Protein 1UNQ (pdb70)

InterPro domains:
  IPR000719 Protein kinase domain [PF00069] (150-408)
  IPR000719 Protein kinase domain [PS50011] (150-408)
  IPR000719 Protein kinase domain [SM00220] (150-408)
  IPR000961 AGC-kinase, C-terminal [PS51285] (409-480)
  IPR000961 AGC-kinase, C-terminal [SM00133] (409-476)
  IPR001849 Pleckstrin homology domain [PF00169] (7-106)
  IPR001849 Pleckstrin homology domain [PS50003] (5-108)
  IPR001849 Pleckstrin homology domain [SM00233] (6-110)
  IPR008271 Serine/threonine-protein kinase, active site [PS00108] (270-282)
  IPR011009 Protein kinase-like domain superfamily [SSF56112] (145-459)
  IPR011993 PH-like domain superfamily [G3DSA:2.30.29.30] (1-123)
  IPR017441 Protein kinase, ATP binding site [PS00107] (156-189)
  IPR017892 Protein kinase, C-terminal [PF00433] (429-474)
  IPR034676 Protein kinase B alpha, catalytic domain [cd05594] (124-479)
  IPR039026 Protein Kin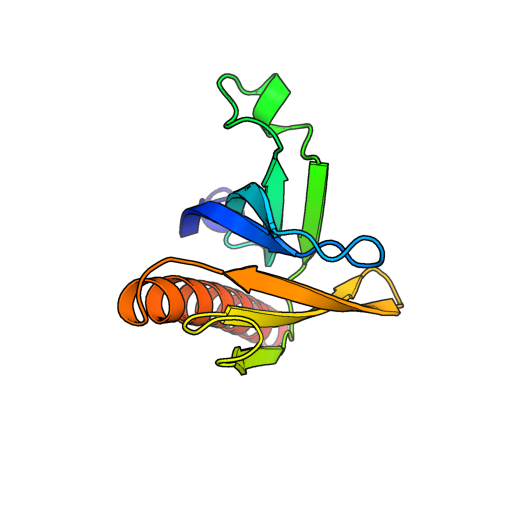ase B, pleckstrin homology domain [cd01241] (4-111)

Solvent-accessible surface area: 7440 Å² total

Organism: Homo sapiens (NCBI:txid9606)

GO terms:
  GO:0005515 protein binding (F, IPI)
  GO:0001649 osteoblast differentiation (P, IDA)
  GO:0004674 protein serine/threonine kinase activity (F, IDA)
  GO:0005737 cytoplasm (C, IDA)
  GO:0005886 plasma membrane (C, IDA)
  GO:0016020 membrane (C, IDA)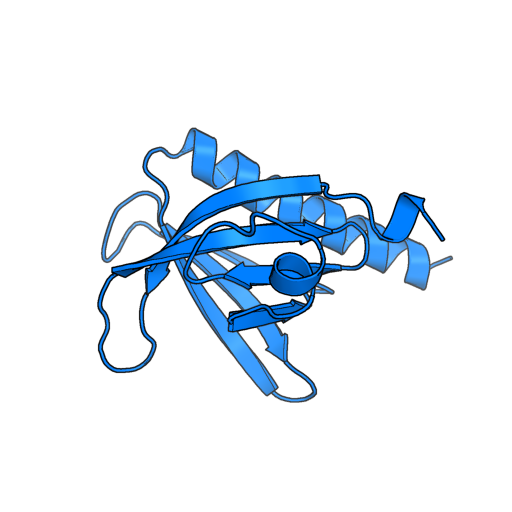
  GO:0043491 phosphatidylinositol 3-kinase/protein kinase B signal transduction (P, IDA)
  GO:1904263 positive regulation of TORC1 signaling (P, IDA)
  GO:1905552 positive regulation of protein localization to endoplasmic reticulum (P, IDA)
  GO:1905786 positive regulation of anaphase-promoting complex-dependent catabolic process (P, IDA)
  GO:0160049 negative regulation of cGAS/STING signaling pathway (P, IDA)
  GO:0030335 positive regulation of cell migration (P, IDA)
  GO:0032436 positive regulation of proteasomal ubiquitin-dependent protein catabolic process (P, IDA)
  GO:0032869 cellular response to insulin stimulus (P, IDA)
  GO:0051897 positive regulation of phosphatidylinositol 3-kinase/protein kinase B signal transduction (P, IDA)
  GO:0110002 regulation of tRNA methylation (P, IDA)
  GO:0031397 negative regulation of protein ubiquitination (P, IMP)
  GO:1904841 TORC2 complex binding (F, IDA)
  GO:0004674 protein serine/threonine kinase activity (F, TAS)
  GO:0030291 protein serine/threonine kinase inhibitor activity (F, TAS)

Radius of gyration: 13.91 Å; Cα contacts (8 Å, |Δi|>4): 213; chains: 1; bounding box: 36×31×40 Å

Foldseek 3Di:
DVQQFDWLDKAWWWWADPPNGDTAIWIWTAGLVQKIFIANDDDDDVVRVVDTPDIFGLAPWDKAADDPPHHAKIKIFHQDPHDTDIIIIHDDDVVVSCVVVVSSVVSNVVVVVVVVD

Nearest PDB structures (foldseek):
  1h10-assembly1_A  TM=1.008E+00  e=1.289E-21  Homo sapiens
  2uzs-assembly1_A  TM=9.844E-01  e=1.047E-19  Homo sapiens
  1unp-assembly1_A  TM=9.299E-01  e=3.940E-18  Homo sapiens
  7apj-assembly1_A  TM=9.434E-01  e=6.869E-17  Homo sapiens
  6s9w-assembly1_A  TM=8.602E-01  e=2.886E-15  Homo sapiens

Structure (mmCIF, N/CA/C/O backbone):
data_1UNQ
#
_entry.id   1UNQ
#
_cell.length_a   82.904
_cell.length_b   34.388
_cell.length_c   44.292
_cell.angle_alpha   90.00
_cell.angle_beta   115.29
_cell.angle_gamma   90.00
#
_symmetry.space_group_name_H-M   'C 1 2 1'
#
loop_
_entity.id
_entity.type
_entity.pdbx_description
1 polymer 'RAC-ALPHA SERINE/THREONINE KINASE'
2 non-polymer INOSITOL-(1,3,4,5)-TETRAKISPHOSPHATE
3 water water
#
loop_
_atom_site.group_PDB
_atom_site.id
_atom_site.type_symbol
_atom_site.label_atom_id
_atom_site.label_alt_id
_atom_site.label_comp_id
_atom_site.label_asym_id
_atom_site.label_entity_id
_atom_site.label_seq_id
_atom_site.pdbx_PDB_ins_code
_atom_site.Cartn_x
_atom_site.Cartn_y
_atom_site.Cartn_z
_atom_site.occupancy
_atom_site.B_iso_or_equiv
_atom_site.auth_seq_id
_atom_site.auth_comp_id
_atom_site.auth_asym_id
_atom_site.auth_atom_id
_atom_site.pdbx_PDB_model_num
ATOM 4 N N . SER A 1 2 ? 25.030 14.176 -12.472 1.00 15.85 0 SER A N 1
ATOM 5 C CA . SER A 1 2 ? 23.775 14.819 -12.062 1.00 15.92 0 SER A CA 1
ATOM 6 C C . SER A 1 2 ? 22.969 13.896 -11.181 1.00 15.83 0 SER A C 1
ATOM 7 O O . SER A 1 2 ? 22.578 14.212 -10.040 1.00 20.14 0 SER A O 1
ATOM 10 N N . MET A 1 3 ? 22.683 12.672 -11.618 1.00 9.97 1 MET A N 1
ATOM 11 C CA . MET A 1 3 ? 21.783 11.808 -10.862 1.00 9.80 1 MET A CA 1
ATOM 12 C C . MET A 1 3 ? 22.505 11.133 -9.725 1.00 9.16 1 MET A C 1
ATOM 13 O O . MET A 1 3 ? 21.907 10.901 -8.638 1.00 11.73 1 MET A O 1
ATOM 18 N N . SER A 1 4 ? 23.760 10.821 -9.859 1.00 10.08 2 SER A N 1
ATOM 19 C CA . SER A 1 4 ? 24.499 10.206 -8.755 1.00 10.54 2 SER A CA 1
ATOM 20 C C . SER A 1 4 ? 24.628 11.162 -7.575 1.00 11.97 2 SER A C 1
ATOM 21 O O . SER A 1 4 ? 24.618 10.750 -6.427 1.00 14.00 2 SER A O 1
ATOM 26 N N . ASP A 1 5 ? 24.706 12.465 -7.861 1.00 11.13 3 ASP A N 1
ATOM 27 C CA . ASP A 1 5 ? 24.847 13.454 -6.787 1.00 12.27 3 ASP A CA 1
ATOM 28 C C . ASP A 1 5 ? 23.610 13.529 -5.924 1.00 11.00 3 ASP A C 1
ATOM 29 O O . ASP A 1 5 ? 23.709 13.895 -4.756 1.00 13.00 3 ASP A O 1
ATOM 34 N N . VAL A 1 6 ? 22.435 13.204 -6.468 1.00 10.75 4 VAL A N 1
ATOM 35 C CA . VAL A 1 6 ? 21.204 13.305 -5.692 1.00 10.88 4 VAL A CA 1
ATOM 36 C C . VAL A 1 6 ? 20.709 11.944 -5.223 1.00 10.47 4 VAL A C 1
ATOM 37 O O . VAL A 1 6 ? 19.583 11.842 -4.710 1.00 14.03 4 VAL A O 1
ATOM 41 N N . ALA A 1 7 ? 21.551 10.936 -5.310 1.00 10.21 5 ALA A N 1
ATOM 42 C CA . ALA A 1 7 ? 21.201 9.674 -4.694 1.00 10.86 5 ALA A CA 1
ATOM 43 C C . ALA A 1 7 ? 21.018 9.797 -3.201 1.00 8.90 5 ALA A C 1
ATOM 44 O O . ALA A 1 7 ? 21.763 10.499 -2.541 1.00 8.77 5 ALA A O 1
ATOM 46 N N . ILE A 1 8 ? 20.026 9.068 -2.693 1.00 9.90 6 ILE A N 1
ATOM 47 C CA . ILE A 1 8 ? 19.824 8.994 -1.259 1.00 9.35 6 ILE A CA 1
ATOM 48 C C . ILE A 1 8 ? 20.761 7.911 -0.720 1.00 9.55 6 ILE A C 1
ATOM 49 O O . ILE A 1 8 ? 20.645 6.732 -1.040 1.00 13.47 6 ILE A O 1
ATOM 54 N N . VAL A 1 9 ? 21.695 8.288 0.107 1.00 8.66 7 VAL A N 1
ATOM 55 C CA . VAL A 1 9 ? 22.697 7.423 0.723 1.00 10.61 7 VAL A CA 1
ATOM 56 C C . VAL A 1 9 ? 22.121 6.677 1.906 1.00 9.89 7 VAL A C 1
ATOM 57 O O . VAL A 1 9 ? 22.386 5.496 2.087 1.00 12.64 7 VAL A O 1
ATOM 61 N N . LYS A 1 10 ? 21.344 7.369 2.704 1.00 9.58 8 LYS A N 1
ATOM 62 C CA . LYS A 1 10 ? 20.739 6.810 3.886 1.00 9.58 8 LYS A CA 1
ATOM 63 C C . LYS A 1 10 ? 19.520 7.643 4.261 1.00 8.91 8 LYS A C 1
ATOM 64 O O . LYS A 1 10 ? 19.558 8.858 4.120 1.00 9.11 8 LYS A O 1
ATOM 73 N N . GLU A 1 11 ? 18.480 6.975 4.699 1.00 9.47 9 GLU A N 1
ATOM 74 C CA . GLU A 1 11 ? 17.288 7.698 5.189 1.00 8.65 9 GLU A CA 1
ATOM 75 C C . GLU A 1 11 ? 16.681 6.889 6.315 1.00 8.81 9 GLU A C 1
ATOM 76 O O . GLU A 1 11 ? 16.795 5.668 6.363 1.00 11.26 9 GLU A O 1
ATOM 82 N N . GLY A 1 12 ? 16.031 7.620 7.253 1.00 8.74 10 GLY A N 1
ATOM 83 C CA . GLY A 1 12 ? 15.418 6.906 8.355 1.00 8.74 10 GLY A CA 1
ATOM 84 C C . GLY A 1 12 ? 15.023 7.873 9.458 1.00 7.63 10 GLY A C 1
ATOM 85 O O . GLY A 1 12 ? 15.362 9.056 9.459 1.00 7.59 10 GLY A O 1
ATOM 86 N N . TRP A 1 13 ? 14.248 7.330 10.394 1.00 8.28 11 TRP A N 1
ATOM 87 C CA . TRP A 1 13 ? 13.829 8.099 11.564 1.00 7.86 11 TRP A CA 1
ATOM 88 C C . TRP A 1 13 ? 14.957 8.205 12.600 1.00 7.98 11 TRP A C 1
ATOM 89 O O . TRP A 1 13 ? 15.756 7.297 12.799 1.00 8.98 11 TRP A O 1
ATOM 100 N N . LEU A 1 14 ? 14.920 9.316 13.331 1.00 8.76 12 LEU A N 1
ATOM 101 C CA . LEU A 1 14 ? 15.764 9.476 14.489 1.00 8.54 12 LEU A CA 1
ATOM 102 C C . LEU A 1 14 ? 15.099 10.471 15.426 1.00 6.92 12 LEU A C 1
ATOM 103 O O . LEU A 1 14 ? 14.067 11.063 15.085 1.00 8.05 12 LEU A O 1
ATOM 108 N N . HIS A 1 15 ? 15.702 10.707 16.564 1.00 6.63 13 HIS A N 1
ATOM 109 C CA . HIS A 1 15 ? 15.299 11.809 17.430 1.00 6.30 13 HIS A CA 1
ATOM 110 C C . HIS A 1 15 ? 16.362 12.926 17.368 1.00 6.54 13 HIS A C 1
ATOM 111 O O . HIS A 1 15 ? 17.554 12.666 17.313 1.00 8.36 13 HIS A O 1
ATOM 118 N N . LYS A 1 16 ? 15.890 14.164 17.341 1.00 6.65 14 LYS A N 1
ATOM 119 C CA . LYS A 1 16 ? 16.726 15.364 17.197 1.00 6.46 14 LYS A CA 1
ATOM 120 C C . LYS A 1 16 ? 16.437 16.244 18.410 1.00 6.56 14 LYS A C 1
ATOM 121 O O . LYS A 1 16 ? 15.264 16.533 18.702 1.00 7.47 14 LYS A O 1
ATOM 127 N N . ARG A 1 17 ? 17.455 16.646 19.129 1.00 6.70 15 ARG A N 1
ATOM 128 C CA . ARG A 1 17 ? 17.263 17.399 20.356 1.00 7.22 15 ARG A CA 1
ATOM 129 C C . ARG A 1 17 ? 17.066 18.884 20.104 1.00 6.78 15 ARG A C 1
ATOM 130 O O . ARG A 1 17 ? 17.798 19.500 19.326 1.00 7.58 15 ARG A O 1
ATOM 143 N N . GLY A 1 18 ? 16.056 19.483 20.752 1.00 6.91 1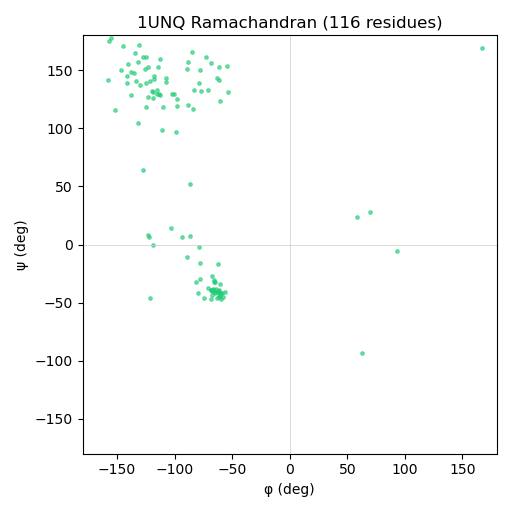6 GLY A N 1
ATOM 144 C CA . GLY A 1 18 ? 15.856 20.916 20.581 1.00 7.35 16 GLY A CA 1
ATOM 145 C C . GLY A 1 18 ? 17.045 21.708 21.057 1.00 7.02 16 GLY A C 1
ATOM 146 O O . GLY A 1 18 ? 17.779 21.309 21.972 1.00 8.64 16 GLY A O 1
ATOM 147 N N . GLU A 1 19 ? 17.221 22.893 20.458 1.00 7.57 17 GLU A N 1
ATOM 148 C CA . GLU A 1 19 ? 18.324 23.753 20.823 1.00 8.19 17 GLU A CA 1
ATOM 149 C C . GLU A 1 19 ? 18.113 24.528 22.129 1.00 8.41 17 GLU A C 1
ATOM 150 O O . GLU A 1 19 ? 19.074 24.838 22.834 1.00 10.23 17 GLU A O 1
ATOM 156 N N . TYR A 1 20 ? 16.850 24.834 22.433 1.00 7.52 18 TYR A N 1
ATOM 157 C CA . TYR A 1 20 ? 16.521 25.640 23.610 1.00 8.32 18 TYR A CA 1
ATOM 158 C C . TYR A 1 20 ? 15.599 24.891 24.549 1.00 7.55 18 TYR A C 1
ATOM 159 O O . TYR A 1 20 ? 15.839 24.872 25.771 1.00 9.64 18 TYR A O 1
ATOM 168 N N . ILE A 1 21 ? 14.583 24.278 24.004 1.00 7.28 19 ILE A N 1
ATOM 169 C CA . ILE A 1 21 ? 13.658 23.388 24.736 1.00 7.63 19 ILE A CA 1
ATOM 170 C C . ILE A 1 21 ? 14.201 22.016 24.403 1.00 7.71 19 ILE A C 1
ATOM 171 O O . ILE A 1 21 ? 13.972 21.476 23.319 1.00 7.94 19 ILE A O 1
ATOM 176 N N . LYS A 1 22 ? 15.025 21.469 25.300 1.00 8.01 20 LYS A N 1
ATOM 177 C CA . LYS A 1 22 ? 15.947 20.382 24.919 1.00 9.08 20 LYS A CA 1
ATOM 178 C C . LYS A 1 22 ? 15.327 19.006 25.006 1.00 9.24 20 LYS A C 1
ATOM 179 O O . LYS A 1 22 ? 15.843 18.070 25.575 1.00 12.65 20 LYS A O 1
ATOM 185 N N . THR A 1 23 ? 14.192 18.902 24.365 1.00 8.76 21 THR A N 1
ATOM 186 C CA . THR A 1 23 ? 13.476 17.672 24.200 1.00 8.22 21 THR A CA 1
ATOM 187 C C . THR A 1 23 ? 13.926 16.928 22.948 1.00 7.54 21 THR A C 1
ATOM 188 O O . THR A 1 23 ? 14.424 17.515 22.004 1.00 8.67 21 THR A O 1
ATOM 192 N N . TRP A 1 24 ? 13.697 15.633 22.950 1.00 7.78 22 TRP A N 1
ATOM 193 C CA . TRP A 1 24 ? 13.968 14.770 21.812 1.00 7.25 22 TRP A CA 1
ATOM 194 C C . TRP A 1 24 ? 12.745 14.723 20.887 1.00 7.97 22 TRP A C 1
ATOM 195 O O . TRP A 1 24 ? 11.659 14.319 21.332 1.00 10.26 22 TRP A O 1
ATOM 206 N N . ARG A 1 25 ? 12.921 15.142 19.661 1.00 7.23 23 ARG A N 1
ATOM 207 C CA . ARG A 1 25 ? 11.809 15.272 18.734 1.00 7.23 23 ARG A CA 1
ATOM 208 C C . ARG A 1 25 ? 11.981 14.316 17.590 1.00 6.65 23 ARG A C 1
ATOM 209 O O . ARG A 1 25 ? 13.070 14.266 16.978 1.00 7.20 23 ARG A O 1
ATOM 217 N N . PRO A 1 26 ? 10.965 13.512 17.241 1.00 7.03 24 PRO A N 1
ATOM 218 C CA . PRO A 1 26 ? 11.106 12.560 16.149 1.00 6.80 24 PRO A CA 1
ATOM 219 C C . PRO A 1 26 ? 11.155 13.290 14.812 1.00 6.96 24 PRO A C 1
ATOM 220 O O . PRO A 1 26 ? 10.349 14.170 14.527 1.00 7.43 24 PRO A O 1
ATOM 224 N N . ARG A 1 27 ? 12.144 12.894 13.979 1.00 6.96 25 ARG A N 1
ATOM 225 C CA . ARG A 1 27 ? 12.325 13.494 12.674 1.00 7.00 25 ARG A CA 1
ATOM 226 C C . ARG A 1 27 ? 12.715 12.436 11.695 1.00 7.40 25 ARG A C 1
ATOM 227 O O . ARG A 1 27 ? 13.495 11.521 12.052 1.00 8.26 25 ARG A O 1
ATOM 235 N N . TYR A 1 28 ? 12.276 12.537 10.463 1.00 7.03 26 TYR A N 1
ATOM 236 C CA . TYR A 1 28 ? 12.675 11.640 9.386 1.00 7.08 26 TYR A CA 1
ATOM 237 C C . TYR A 1 28 ? 13.773 12.315 8.587 1.00 7.21 26 TYR A C 1
ATOM 238 O O . TYR A 1 28 ? 13.528 13.414 8.041 1.00 7.78 26 TYR A O 1
ATOM 247 N N . PHE A 1 29 ? 14.969 11.722 8.522 1.00 7.36 27 PHE A N 1
ATOM 248 C CA . PHE A 1 29 ? 16.101 12.369 7.837 1.00 7.51 27 PHE A CA 1
ATOM 249 C C . PHE A 1 29 ? 16.521 11.599 6.608 1.00 7.55 27 PHE A C 1
ATOM 250 O O . PHE A 1 29 ? 16.411 10.379 6.514 1.00 8.93 27 PHE A O 1
ATOM 258 N N . LEU A 1 30 ? 17.079 12.337 5.665 1.00 9.28 28 LEU A N 1
ATOM 259 C CA . LEU A 1 30 ? 17.539 11.846 4.379 1.00 8.83 28 LEU A CA 1
ATOM 260 C C . LEU A 1 30 ? 18.875 12.495 4.078 1.00 8.06 28 LEU A C 1
ATOM 261 O O . LEU A 1 30 ? 18.976 13.718 4.169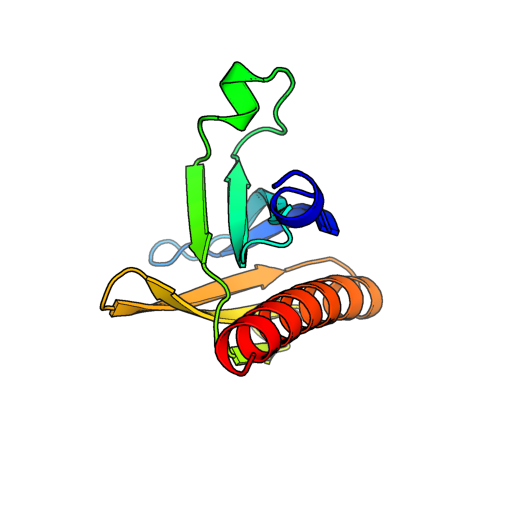 1.00 9.36 28 LEU A O 1
ATOM 266 N N . LEU A 1 31 ? 19.872 11.675 3.738 1.00 8.04 29 LEU A N 1
ATOM 267 C CA . LEU A 1 31 ? 21.197 12.151 3.369 1.00 6.97 29 LEU A CA 1
ATOM 268 C C . LEU A 1 31 ? 21.454 11.857 1.902 1.00 7.04 29 LEU A C 1
ATOM 269 O O . LEU A 1 31 ? 21.285 10.697 1.477 1.00 8.30 29 LEU A O 1
ATOM 274 N N . LYS A 1 32 ? 21.869 12.856 1.152 1.00 7.84 30 LYS A N 1
ATOM 275 C CA . LYS A 1 32 ? 22.156 12.677 -0.275 1.00 8.36 30 LYS A CA 1
ATOM 276 C C . LYS A 1 32 ? 23.649 12.841 -0.539 1.00 8.24 30 LYS A C 1
ATOM 277 O O . LYS A 1 32 ? 24.380 13.435 0.243 1.00 8.99 30 LYS A O 1
ATOM 283 N N . ASN A 1 33 ? 24.091 12.299 -1.690 1.00 8.28 31 ASN A N 1
ATOM 284 C CA . ASN A 1 33 ? 25.488 12.374 -2.059 1.00 9.92 31 ASN A CA 1
ATOM 285 C C . ASN A 1 33 ? 26.014 13.775 -2.259 1.00 9.83 31 ASN A C 1
ATOM 286 O O . ASN A 1 33 ? 27.216 14.011 -2.182 1.00 15.43 31 ASN A O 1
ATOM 291 N N . ASP A 1 34 ? 25.127 14.712 -2.423 1.00 9.77 32 ASP A N 1
ATOM 292 C CA . ASP A 1 34 ? 25.535 16.113 -2.612 1.00 11.87 32 ASP A CA 1
ATOM 293 C C . ASP A 1 34 ? 25.731 16.828 -1.277 1.00 10.54 32 ASP A C 1
ATOM 294 O O . ASP A 1 34 ? 26.023 18.029 -1.271 1.00 13.04 32 ASP A O 1
ATOM 299 N N . GLY A 1 35 ? 25.671 16.111 -0.167 1.00 9.98 33 GLY A N 1
ATOM 300 C CA . GLY A 1 35 ? 25.994 16.701 1.135 1.00 10.44 33 GLY A CA 1
ATOM 301 C C . GLY A 1 35 ? 24.778 17.240 1.850 1.00 9.59 33 GLY A C 1
ATOM 302 O O . GLY A 1 35 ? 24.890 17.608 3.029 1.00 10.32 33 GLY A O 1
ATOM 303 N N . THR A 1 36 ? 23.618 17.233 1.229 1.00 9.27 34 THR A N 1
ATOM 304 C CA . THR A 1 36 ? 22.433 17.729 1.935 1.00 9.69 34 THR A CA 1
ATOM 305 C C . THR A 1 36 ? 21.936 16.647 2.899 1.00 9.58 34 THR A C 1
ATOM 306 O O . THR A 1 36 ? 21.875 15.469 2.590 1.00 10.32 34 THR A O 1
ATOM 310 N N . PHE A 1 37 ? 21.556 17.130 4.080 1.00 9.56 35 PHE A N 1
ATOM 311 C CA . PHE A 1 37 ? 21.058 16.276 5.176 1.00 8.59 35 PHE A CA 1
ATOM 312 C C . PHE A 1 37 ? 19.786 16.975 5.634 1.00 8.20 35 PHE A C 1
ATOM 313 O O . PHE A 1 37 ? 19.867 18.048 6.236 1.00 9.55 35 PHE A O 1
ATOM 321 N N . ILE A 1 38 ? 18.663 16.401 5.255 1.00 7.72 36 ILE A N 1
ATOM 322 C CA . ILE A 1 38 ? 17.386 17.075 5.378 1.00 8.57 36 ILE A CA 1
ATOM 323 C C . ILE A 1 38 ? 16.424 16.281 6.246 1.00 7.16 36 ILE A C 1
ATOM 324 O O . ILE A 1 38 ? 16.390 15.044 6.212 1.00 9.09 36 ILE A O 1
ATOM 329 N N . GLY A 1 39 ? 15.670 17.015 7.063 1.00 7.01 37 GLY A N 1
ATOM 330 C CA . GLY A 1 39 ? 14.773 16.422 8.006 1.00 7.20 37 GLY A CA 1
ATOM 331 C C . GLY A 1 39 ? 13.344 16.899 7.827 1.00 6.64 37 GLY A C 1
ATOM 332 O O . GLY A 1 39 ? 13.087 18.017 7.408 1.00 7.91 37 GLY A O 1
ATOM 333 N N . TYR A 1 40 ? 12.418 16.046 8.223 1.00 7.35 38 TYR A N 1
ATOM 334 C CA . TYR A 1 40 ? 10.998 16.270 8.081 1.00 7.79 38 TYR A CA 1
ATOM 335 C C . TYR A 1 40 ? 10.284 15.880 9.378 1.00 8.26 38 TYR A C 1
ATOM 336 O O . TYR A 1 40 ? 10.668 14.938 10.038 1.00 8.36 38 TYR A O 1
ATOM 345 N N . LYS A 1 41 ? 9.197 16.594 9.670 1.00 9.19 39 LYS A N 1
ATOM 346 C CA . LYS A 1 41 ? 8.378 16.222 10.813 1.00 10.66 39 LYS A CA 1
ATOM 347 C C . LYS A 1 41 ? 7.680 14.891 10.574 1.00 11.20 39 LYS A C 1
ATOM 348 O O . LYS A 1 41 ? 7.533 14.036 11.438 1.00 15.19 39 LYS A O 1
ATOM 354 N N . GLU A 1 42 ? 7.154 14.739 9.365 1.00 12.82 40 GLU A N 1
ATOM 355 C CA . GLU A 1 42 ? 6.463 13.540 8.933 1.00 14.45 40 GLU A CA 1
ATOM 356 C C . GLU A 1 42 ? 7.241 12.927 7.756 1.00 12.47 40 GLU A C 1
ATOM 357 O O . GLU A 1 42 ? 7.772 13.682 6.923 1.00 14.44 40 GLU A O 1
ATOM 363 N N . ARG A 1 43 ? 7.314 11.630 7.677 1.00 13.17 41 ARG A N 1
ATOM 364 C CA . ARG A 1 43 ? 7.971 11.002 6.527 1.00 12.51 41 ARG A CA 1
ATOM 365 C C . ARG A 1 43 ? 7.258 11.379 5.218 1.00 13.23 41 ARG A C 1
ATOM 366 O O . ARG A 1 43 ? 6.054 11.180 5.071 1.00 15.56 41 ARG A O 1
ATOM 374 N N . PRO A 1 44 ? 7.955 11.960 4.243 1.00 12.29 42 PRO A N 1
ATOM 375 C CA . PRO A 1 44 ? 7.257 12.383 3.027 1.00 13.47 42 PRO A CA 1
ATOM 376 C C . PRO A 1 44 ? 6.629 11.247 2.220 1.00 15.14 42 PRO A C 1
ATOM 377 O O . PRO A 1 44 ? 7.199 10.165 2.175 1.00 22.61 42 PRO A O 1
ATOM 381 N N . GLN A 1 45 ? 5.479 11.552 1.668 1.00 17.60 43 GLN A N 1
ATOM 382 C CA . GLN A 1 45 ? 4.678 10.536 0.992 1.00 23.49 43 GLN A CA 1
ATOM 383 C C . GLN A 1 45 ? 4.476 10.880 -0.475 1.00 27.46 43 GLN A C 1
ATOM 384 O O . GLN A 1 45 ? 3.821 10.051 -1.120 1.00 31.31 43 GLN A O 1
ATOM 395 N N . ASP A 1 46 ? 5.018 12.004 -0.913 1.00 18.64 44 ASP A N 1
ATOM 396 C CA . ASP A 1 46 ? 4.951 12.405 -2.322 1.00 19.59 44 ASP A CA 1
ATOM 397 C C . ASP A 1 46 ? 6.111 13.374 -2.566 1.00 19.99 44 ASP A C 1
ATOM 398 O O . ASP A 1 46 ? 6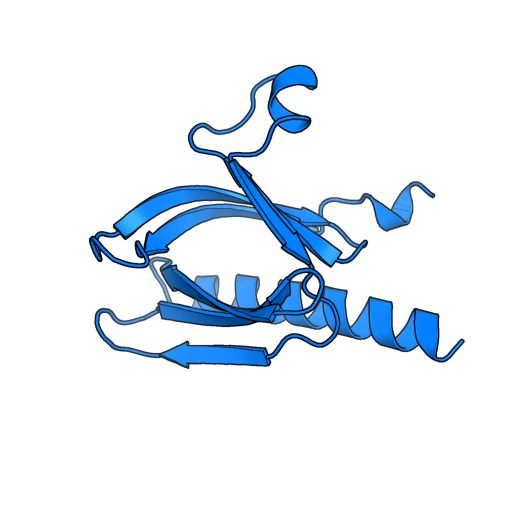.801 13.753 -1.638 1.00 19.38 44 ASP A O 1
ATOM 403 N N . VAL A 1 47 ? 6.253 13.749 -3.852 1.00 22.97 45 VAL A N 1
ATOM 404 C CA . VAL A 1 47 ? 7.431 14.533 -4.228 1.00 20.36 45 VAL A CA 1
ATOM 405 C C . VAL A 1 47 ? 7.344 15.949 -3.670 1.00 16.91 45 VAL A C 1
ATOM 406 O O . VAL A 1 47 ? 8.331 16.567 -3.238 1.00 16.42 45 VAL A O 1
ATOM 410 N N . ASP A 1 48 ? 6.133 16.506 -3.661 1.00 19.33 46 ASP A N 1
ATOM 411 C CA . ASP A 1 48 ? 5.946 17.830 -3.088 1.00 20.67 46 ASP A CA 1
ATOM 412 C C . ASP A 1 48 ? 6.366 17.849 -1.620 1.00 18.06 46 ASP A C 1
ATOM 413 O O . ASP A 1 48 ? 7.016 18.809 -1.160 1.00 20.27 46 ASP A O 1
ATOM 418 N N . GLN A 1 49 ? 6.015 16.807 -0.878 1.00 16.34 47 GLN A N 1
ATOM 419 C CA . GLN A 1 49 ? 6.461 16.750 0.517 1.00 13.31 47 GLN A CA 1
ATOM 420 C C . GLN A 1 49 ? 7.982 16.608 0.602 1.00 11.76 47 GLN A C 1
ATOM 421 O O . GLN A 1 49 ? 8.585 17.190 1.511 1.00 12.44 47 GLN A O 1
ATOM 427 N N . ARG A 1 50 ? 8.577 15.821 -0.280 1.00 12.41 48 ARG A N 1
ATOM 428 C CA . ARG A 1 50 ? 10.033 15.668 -0.248 1.00 12.14 48 ARG A CA 1
ATOM 429 C C . ARG A 1 50 ? 10.709 17.000 -0.460 1.00 11.29 48 ARG A C 1
ATOM 430 O O . ARG A 1 50 ? 11.768 17.322 0.060 1.00 12.56 48 ARG A O 1
ATOM 438 N N . GLU A 1 51 ? 10.125 17.882 -1.266 1.00 12.64 49 GLU A N 1
ATOM 439 C CA . GLU A 1 51 ? 10.728 19.156 -1.632 1.00 14.05 49 GLU A CA 1
ATOM 440 C C . GLU A 1 51 ? 10.584 20.204 -0.535 1.00 16.49 49 GLU A C 1
ATOM 441 O O . GLU A 1 51 ? 11.122 21.298 -0.699 1.00 24.18 49 GLU A O 1
ATOM 447 N N . ALA A 1 52 ? 9.928 19.927 0.592 1.00 14.16 50 ALA A N 1
ATOM 448 C CA . ALA A 1 52 ? 9.690 20.936 1.625 1.00 16.08 50 ALA A CA 1
ATOM 449 C C . ALA A 1 52 ? 10.150 20.458 2.996 1.00 13.60 50 ALA A C 1
ATOM 450 O O . ALA A 1 52 ? 9.293 20.281 3.889 1.00 18.40 50 ALA A O 1
ATOM 452 N N . PRO A 1 53 ? 11.440 20.226 3.180 1.00 11.15 51 PRO A N 1
ATOM 453 C CA . PRO A 1 53 ? 11.889 19.786 4.509 1.00 9.96 51 PRO A CA 1
ATOM 454 C C . PRO A 1 53 ? 11.753 20.864 5.579 1.00 9.60 51 PRO A C 1
ATOM 455 O O . PRO A 1 53 ? 11.751 22.052 5.330 1.00 13.31 51 PRO A O 1
ATOM 459 N N . LEU A 1 54 ? 11.670 20.348 6.810 1.00 8.54 52 LEU A N 1
ATOM 460 C CA . LEU A 1 54 ? 11.734 21.132 8.041 1.00 8.79 52 LEU A CA 1
ATOM 461 C C . LEU A 1 54 ? 13.149 21.608 8.345 1.00 8.42 52 LEU A C 1
ATOM 462 O O . LEU A 1 54 ? 13.397 22.766 8.721 1.00 10.5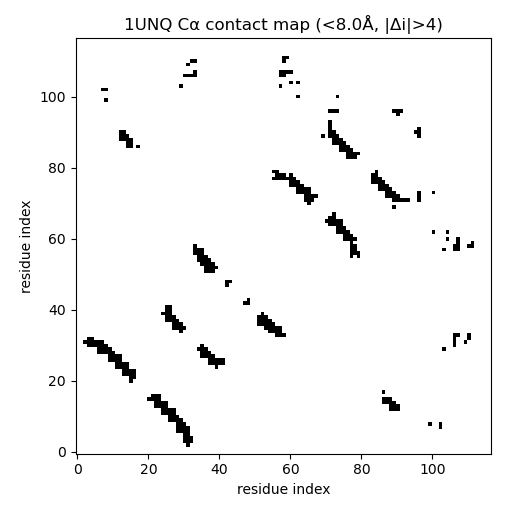7 52 LEU A O 1
ATOM 467 N N . ASN A 1 55 ? 14.131 20.704 8.234 1.00 7.65 53 ASN A N 1
ATOM 468 C CA . ASN A 1 55 ? 15.504 20.908 8.564 1.00 7.13 53 ASN A CA 1
ATOM 469 C C . ASN A 1 55 ? 16.361 20.741 7.298 1.00 6.94 53 ASN A C 1
ATOM 470 O O . ASN A 1 55 ? 16.052 19.860 6.478 1.00 7.65 53 ASN A O 1
ATOM 475 N N . ASN A 1 56 ? 17.407 21.507 7.189 1.00 7.76 54 ASN A N 1
ATOM 476 C CA . ASN A 1 56 ? 18.279 21.388 6.017 1.00 8.03 54 ASN A CA 1
ATOM 477 C C . ASN A 1 56 ? 19.688 21.800 6.398 1.00 7.51 54 ASN A C 1
ATOM 478 O O . ASN A 1 56 ? 19.889 22.947 6.764 1.00 9.71 54 ASN A O 1
ATOM 483 N N . PHE A 1 57 ? 20.591 20.854 6.330 1.00 7.61 55 PHE A N 1
ATOM 484 C CA . PHE A 1 57 ? 21.986 21.048 6.657 1.00 7.75 55 PHE A CA 1
ATOM 485 C C . PHE A 1 57 ? 22.864 20.619 5.473 1.00 8.56 55 PHE A C 1
ATOM 486 O O . PHE A 1 57 ? 22.405 19.850 4.584 1.00 10.24 55 PHE A O 1
ATOM 494 N N . SER A 1 58 ? 24.0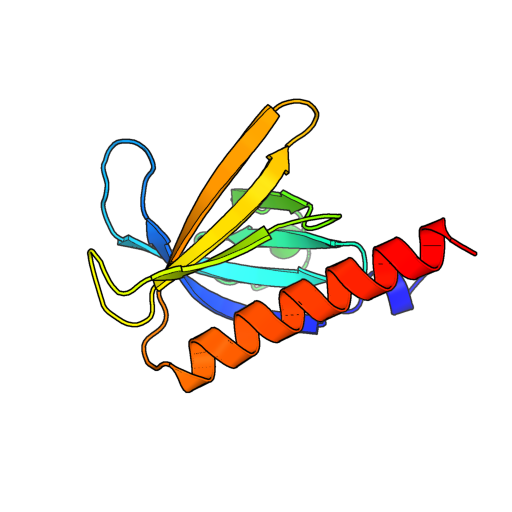97 21.078 5.459 1.00 8.01 56 SER A N 1
ATOM 495 C CA . SER A 1 58 ? 25.112 20.625 4.525 1.00 9.15 56 SER A CA 1
ATOM 496 C C . SER A 1 58 ? 26.250 20.009 5.320 1.00 10.31 56 SER A C 1
ATOM 497 O O . SER A 1 58 ? 26.794 20.655 6.235 1.00 13.17 56 SER A O 1
ATOM 502 N N . VAL A 1 59 ? 26.613 18.772 4.981 1.00 10.98 57 VAL A N 1
ATOM 503 C CA . VAL A 1 59 ? 27.608 18.037 5.772 1.00 10.52 57 VAL A CA 1
ATOM 504 C C . VAL A 1 59 ? 29.044 18.170 5.267 1.00 10.07 57 VAL A C 1
ATOM 505 O O . VAL A 1 59 ? 29.937 17.520 5.805 1.00 11.31 57 VAL A O 1
ATOM 509 N N . ALA A 1 60 ? 29.295 18.999 4.289 1.00 11.35 58 ALA A N 1
ATOM 510 C CA . ALA A 1 60 ? 30.651 19.233 3.793 1.00 12.11 58 ALA A CA 1
ATOM 511 C C . ALA A 1 60 ? 31.544 19.629 4.953 1.00 10.92 58 ALA A C 1
ATOM 512 O O . ALA A 1 60 ? 31.213 20.505 5.735 1.00 12.21 58 ALA A O 1
ATOM 514 N N . GLN A 1 61 ? 32.714 18.990 5.078 1.00 11.75 59 GLN A N 1
ATOM 515 C CA . GLN A 1 61 ? 33.726 19.293 6.060 1.00 11.92 59 GLN A CA 1
ATOM 516 C C . GLN A 1 61 ? 33.195 19.166 7.487 1.00 12.18 59 GLN A C 1
ATOM 517 O O . GLN A 1 61 ? 33.777 19.737 8.425 1.00 13.98 59 GLN A O 1
ATOM 523 N N . CYS A 1 62 ? 32.154 18.386 7.713 1.00 11.03 60 CYS A N 1
ATOM 524 C CA . CYS A 1 62 ? 31.616 18.289 9.063 1.00 11.00 60 CYS A CA 1
ATOM 525 C C . CYS A 1 62 ? 32.518 17.500 9.990 1.00 10.80 60 CYS A C 1
ATOM 526 O O . CYS A 1 62 ? 33.410 16.779 9.577 1.00 12.47 60 CYS A O 1
ATOM 529 N N . GLN A 1 63 ? 32.263 17.725 11.273 1.00 10.50 61 GLN A N 1
ATOM 530 C CA . GLN A 1 63 ? 32.784 16.910 12.339 1.00 9.70 61 GLN A CA 1
ATOM 531 C C . GLN A 1 63 ? 31.646 16.082 12.915 1.00 9.06 61 GLN A C 1
ATOM 532 O O . GLN A 1 63 ? 30.509 16.564 12.990 1.00 10.41 61 GLN A O 1
ATOM 538 N N . LEU A 1 64 ? 31.946 14.861 13.298 1.00 8.83 62 LEU A N 1
ATOM 539 C CA . LEU A 1 64 ? 30.994 13.893 13.818 1.00 8.60 62 LEU A CA 1
ATOM 540 C C . LEU A 1 64 ? 31.442 13.379 15.180 1.00 8.8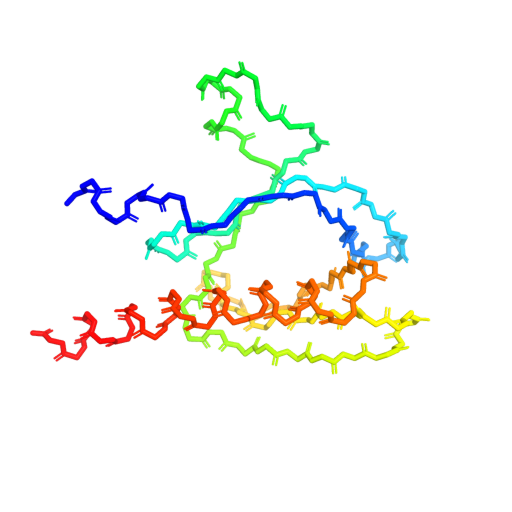4 62 LEU A C 1
ATOM 541 O O . LEU A 1 64 ? 32.498 12.746 15.305 1.00 12.46 62 LEU A O 1
ATOM 546 N N . MET A 1 65 ? 30.628 13.623 16.179 1.00 8.24 63 MET A N 1
ATOM 547 C CA . MET A 1 65 ? 30.986 13.331 17.565 1.00 8.75 63 MET A CA 1
ATOM 548 C C . MET A 1 65 ? 29.991 12.324 18.107 1.00 10.39 63 MET A C 1
ATOM 549 O O . MET A 1 65 ? 28.792 12.450 17.974 1.00 15.31 63 MET A O 1
ATOM 558 N N . LYS A 1 66 ? 30.455 11.248 18.739 1.00 8.12 64 LYS A N 1
ATOM 559 C CA . LYS A 1 66 ? 29.622 10.276 19.428 1.00 8.05 64 LYS A CA 1
ATOM 560 C C . LYS A 1 66 ? 29.676 10.574 20.907 1.00 7.59 64 LYS A C 1
ATOM 561 O O . LYS A 1 66 ? 30.748 10.717 21.486 1.00 9.46 64 LYS A O 1
ATOM 567 N N . THR A 1 67 ? 28.509 10.671 21.549 1.00 7.40 65 THR A N 1
ATOM 568 C CA . THR A 1 67 ? 28.424 11.000 22.950 1.00 8.03 65 THR A CA 1
ATOM 569 C C . THR A 1 67 ? 27.437 10.077 23.642 1.00 7.52 65 THR A C 1
ATOM 570 O O . THR A 1 67 ? 26.613 9.428 22.988 1.00 8.33 65 THR A O 1
ATOM 574 N N . GLU A 1 68 ? 27.485 10.054 24.967 1.00 8.23 66 GLU A N 1
ATOM 575 C CA . GLU A 1 68 ? 26.673 9.149 25.755 1.00 8.78 66 GLU A CA 1
ATOM 576 C C . GLU A 1 68 ? 25.783 9.922 26.742 1.00 9.32 66 GLU A C 1
ATOM 577 O O . GLU A 1 68 ? 25.107 9.299 27.568 1.00 10.27 66 GLU A O 1
ATOM 583 N N . ARG A 1 69 ? 25.777 11.237 26.657 1.00 9.57 67 ARG A N 1
ATOM 584 C CA . ARG A 1 69 ? 24.947 12.110 27.483 1.00 10.61 67 ARG A CA 1
ATOM 585 C C . ARG A 1 69 ? 24.220 13.090 26.604 1.00 13.35 67 ARG A C 1
ATOM 586 O O . ARG A 1 69 ? 24.908 13.592 25.711 1.00 19.73 67 ARG A O 1
ATOM 594 N N . PRO A 1 70 ? 22.953 13.364 26.825 1.00 15.40 68 PRO A N 1
ATOM 595 C CA . PRO A 1 70 ? 22.203 12.910 27.972 1.00 13.90 68 PRO A CA 1
ATOM 596 C C . PRO A 1 70 ? 21.764 11.452 27.873 1.00 12.29 68 PRO A C 1
ATOM 597 O O . PRO A 1 70 ? 21.358 10.888 28.884 1.00 15.51 68 PRO A O 1
ATOM 601 N N . ARG A 1 71 ? 21.820 10.874 26.678 1.00 11.52 69 ARG A N 1
ATOM 602 C CA . ARG A 1 71 ? 21.482 9.465 26.493 1.00 14.13 69 ARG A CA 1
ATOM 603 C C . ARG A 1 71 ? 22.631 8.742 25.799 1.00 10.54 69 ARG A C 1
ATOM 604 O O . ARG A 1 71 ? 23.263 9.374 24.964 1.00 10.37 69 ARG A O 1
ATOM 619 N N . PRO A 1 72 ? 22.790 7.475 26.056 1.00 10.36 70 PRO A N 1
ATOM 620 C CA . PRO A 1 72 ? 23.665 6.657 25.202 1.00 9.47 70 PRO A CA 1
ATOM 621 C C . PRO A 1 72 ? 23.243 6.765 23.737 1.00 8.65 70 PRO A C 1
ATOM 622 O O . PRO A 1 72 ? 22.086 6.967 23.437 1.00 9.83 70 PRO A O 1
ATOM 626 N N . ASN A 1 73 ? 24.186 6.551 22.825 1.00 7.79 71 ASN A N 1
ATOM 627 C CA . ASN A 1 73 ? 23.922 6.432 21.381 1.00 7.96 71 ASN A CA 1
ATOM 628 C C . ASN A 1 73 ? 23.511 7.757 20.745 1.00 7.90 71 ASN A C 1
ATOM 629 O O . ASN A 1 73 ? 22.838 7.797 19.716 1.00 8.66 71 ASN A O 1
ATOM 634 N N . THR A 1 74 ? 23.990 8.848 21.340 1.00 8.52 72 THR A N 1
ATOM 635 C CA . THR A 1 74 ? 23.796 10.182 20.767 1.00 8.34 72 THR A CA 1
ATOM 636 C C . THR A 1 74 ? 24.938 10.486 19.828 1.00 7.81 72 THR A C 1
ATOM 637 O O . THR A 1 74 ? 26.081 10.008 19.978 1.00 7.75 72 THR A O 1
ATOM 641 N N . PHE A 1 75 ? 24.667 11.299 18.812 1.00 9.29 73 PHE A N 1
ATOM 642 C CA . PHE A 1 75 ? 25.720 11.827 17.958 1.00 9.26 73 PHE A CA 1
ATOM 643 C C . PHE A 1 75 ? 25.449 13.302 17.671 1.00 8.45 73 PHE A C 1
ATOM 644 O O . PHE A 1 75 ? 24.314 13.734 17.612 1.00 10.88 73 PHE A O 1
ATOM 652 N N . ILE A 1 76 ? 26.531 14.042 17.513 1.00 8.48 74 ILE A N 1
ATOM 653 C CA . ILE A 1 76 ? 26.489 15.479 17.245 1.00 8.47 74 ILE A CA 1
ATOM 654 C C . ILE A 1 76 ? 27.169 15.687 15.904 1.00 8.43 74 ILE A C 1
ATOM 655 O O . ILE A 1 76 ? 28.258 15.169 15.644 1.00 10.91 74 ILE A O 1
ATOM 660 N N . ILE A 1 77 ? 26.510 16.465 15.019 1.00 8.27 75 ILE A N 1
ATOM 661 C CA . ILE A 1 77 ? 27.161 16.964 13.808 1.00 8.41 75 ILE A CA 1
ATOM 662 C C . ILE A 1 77 ? 27.541 18.416 14.036 1.00 7.81 75 ILE A C 1
ATOM 663 O O . ILE A 1 77 ? 26.706 19.194 14.499 1.00 9.65 75 ILE A O 1
ATOM 672 N N . ARG A 1 78 ? 28.768 18.778 13.762 1.00 8.51 76 ARG A N 1
ATOM 673 C CA . ARG A 1 78 ? 29.230 20.179 13.741 1.00 8.55 76 ARG A CA 1
ATOM 674 C C . ARG A 1 78 ? 29.493 20.503 12.263 1.00 9.00 76 ARG A C 1
ATOM 675 O O . ARG A 1 78 ? 30.331 19.863 11.622 1.00 10.36 76 ARG A O 1
ATOM 683 N N . CYS A 1 79 ? 28.733 21.482 11.773 1.00 9.80 77 CYS A N 1
ATOM 684 C CA . CYS A 1 79 ? 28.789 21.780 10.350 1.00 10.88 77 CYS A CA 1
ATOM 685 C C . CYS A 1 79 ? 28.619 23.259 10.118 1.00 8.96 77 CYS A C 1
ATOM 686 O O . CYS A 1 79 ? 28.287 24.036 11.029 1.00 11.16 77 CYS A O 1
ATOM 689 N N . LEU A 1 80 ? 28.846 23.673 8.879 1.00 9.86 78 LEU A N 1
ATOM 690 C CA . LEU A 1 80 ? 28.719 25.084 8.518 1.00 8.95 78 LEU A CA 1
ATOM 691 C C . LEU A 1 80 ? 27.348 25.301 7.890 1.00 8.49 78 LEU A C 1
ATOM 692 O O . LEU A 1 80 ? 26.966 24.636 6.915 1.00 9.58 78 LEU A O 1
ATOM 697 N N . GLN A 1 81 ? 26.594 26.259 8.451 1.00 8.36 79 GLN A N 1
ATOM 698 C CA . GLN A 1 81 ? 25.317 26.679 7.910 1.00 8.45 79 GLN A CA 1
ATOM 699 C C . GLN A 1 81 ? 25.501 28.095 7.362 1.00 8.46 79 GLN A C 1
ATOM 700 O O . GLN A 1 81 ? 25.514 29.054 8.130 1.00 9.31 79 GLN A O 1
ATOM 706 N N . TRP A 1 82 ? 25.691 28.156 6.040 1.00 9.22 80 TRP A N 1
ATOM 707 C CA . TRP A 1 82 ? 26.004 29.382 5.323 1.00 9.37 80 TRP A CA 1
ATOM 708 C C . TRP A 1 82 ? 27.364 29.915 5.833 1.00 9.65 80 TRP A C 1
ATOM 709 O O . TRP A 1 82 ? 28.376 29.491 5.306 1.00 11.44 80 TRP A O 1
ATOM 720 N N . THR A 1 83 ? 27.391 30.801 6.810 1.00 9.90 81 THR A N 1
ATOM 721 C CA . THR A 1 83 ? 28.636 31.309 7.382 1.00 10.55 81 THR A CA 1
ATOM 722 C C . THR A 1 83 ? 28.725 31.085 8.887 1.00 10.64 81 THR A C 1
ATOM 723 O O . THR A 1 83 ? 29.659 31.600 9.533 1.00 14.92 81 THR A O 1
ATOM 727 N N . THR A 1 84 ? 27.801 30.343 9.489 1.00 9.10 82 THR A N 1
ATOM 728 C CA . THR A 1 84 ? 27.767 30.107 10.922 1.00 9.31 82 THR A CA 1
ATOM 729 C C . THR A 1 84 ? 28.032 28.642 11.222 1.00 9.34 82 THR A C 1
ATOM 730 O O . THR A 1 84 ? 27.375 27.771 10.658 1.00 9.03 82 THR A O 1
ATOM 734 N N . VAL A 1 85 ? 28.971 28.388 12.122 1.00 9.74 83 VAL A N 1
ATOM 735 C CA . VAL A 1 85 ? 29.155 26.999 12.547 1.00 10.05 83 VAL A CA 1
ATOM 736 C C . VAL A 1 85 ? 28.043 26.634 13.516 1.00 9.62 83 VAL A C 1
ATOM 737 O O . VAL A 1 85 ? 27.758 27.376 14.470 1.00 13.11 83 VAL A O 1
ATOM 741 N N . ILE A 1 86 ? 27.404 25.488 13.316 1.00 8.79 84 ILE A N 1
ATOM 742 C CA . ILE A 1 86 ? 26.326 25.020 14.175 1.00 9.10 84 ILE A CA 1
ATOM 743 C C . ILE A 1 86 ? 26.643 23.615 14.619 1.00 8.44 84 ILE A C 1
ATOM 744 O O . ILE A 1 86 ? 27.440 22.895 13.997 1.00 9.51 84 ILE A O 1
ATOM 749 N N . GLU A 1 87 ? 25.990 23.196 15.684 1.00 8.51 85 GLU A N 1
ATOM 750 C CA . GLU A 1 87 ? 25.952 21.834 16.159 1.00 8.36 85 GLU A CA 1
ATOM 751 C C . GLU A 1 87 ? 24.499 21.407 16.271 1.00 7.99 85 GLU A C 1
ATOM 752 O O . GLU A 1 87 ? 23.657 22.170 16.730 1.00 8.79 85 GLU A O 1
ATOM 758 N N . ARG A 1 88 ? 24.227 20.165 15.870 1.00 7.55 86 ARG A N 1
ATOM 759 C CA . ARG A 1 88 ? 22.922 19.538 16.030 1.00 7.67 86 ARG A CA 1
ATOM 760 C C . ARG A 1 88 ? 23.115 18.126 16.594 1.00 7.44 86 ARG A C 1
ATOM 761 O O . ARG A 1 88 ? 24.062 17.445 16.237 1.00 8.49 86 ARG A O 1
ATOM 769 N N . THR A 1 89 ? 22.185 17.776 17.509 1.00 7.74 87 THR A N 1
ATOM 770 C CA . THR A 1 89 ? 22.291 16.565 18.302 1.00 7.53 87 THR A CA 1
ATOM 771 C C . THR A 1 89 ? 21.170 15.608 17.964 1.00 6.94 87 THR A C 1
ATOM 772 O O . THR A 1 89 ? 19.987 15.979 17.916 1.00 7.38 87 THR A O 1
ATOM 776 N N . PHE A 1 90 ? 21.542 14.326 17.756 1.00 7.09 88 PHE A N 1
ATOM 777 C CA . PHE A 1 90 ? 20.676 13.262 17.283 1.00 7.56 88 PHE A CA 1
ATOM 778 C C . PHE A 1 90 ? 20.835 12.032 18.169 1.00 7.17 88 PHE A C 1
ATOM 779 O O . PHE A 1 90 ? 21.855 11.816 18.800 1.00 9.29 88 PHE A O 1
ATOM 787 N N . HIS A 1 91 ? 19.803 11.185 18.162 1.00 7.66 89 HIS A N 1
ATOM 788 C CA . HIS A 1 91 ? 19.830 9.938 18.904 1.00 7.70 89 HIS A CA 1
ATOM 789 C C . HIS A 1 91 ? 19.159 8.850 18.098 1.00 7.47 89 HIS A C 1
ATOM 790 O O . HIS A 1 91 ? 18.124 9.070 17.468 1.00 7.99 89 HIS A O 1
ATOM 797 N N . VAL A 1 92 ? 19.774 7.678 18.133 1.00 7.89 90 VAL A N 1
ATOM 798 C CA . VAL A 1 92 ? 19.194 6.438 17.631 1.00 7.87 90 VAL A CA 1
ATOM 799 C C . VAL A 1 92 ? 19.353 5.359 18.701 1.00 8.06 90 VAL A C 1
ATOM 800 O O . VAL A 1 92 ? 19.992 5.568 19.725 1.00 9.49 90 VAL A O 1
ATOM 804 N N . GLU A 1 93 ? 18.730 4.185 18.505 1.00 8.77 91 GLU A N 1
ATOM 805 C CA . GLU A 1 93 ? 18.506 3.298 19.656 1.00 9.33 91 GLU A CA 1
ATOM 806 C C . GLU A 1 93 ? 19.633 2.332 19.926 1.00 8.60 91 GLU A C 1
ATOM 807 O O . GLU A 1 93 ? 19.592 1.661 20.977 1.00 11.30 91 GLU A O 1
ATOM 813 N N . THR A 1 94 ? 20.607 2.190 19.028 1.00 8.75 92 THR A N 1
ATOM 814 C CA . THR A 1 94 ? 21.688 1.269 19.234 1.00 8.83 92 THR A CA 1
ATOM 815 C C . THR A 1 94 ? 23.002 1.891 18.746 1.00 8.39 92 THR A C 1
ATOM 816 O O . THR A 1 94 ? 22.999 2.760 17.874 1.00 8.77 92 THR A O 1
ATOM 820 N N . PRO A 1 95 ? 24.131 1.447 19.292 1.00 8.40 93 PRO A N 1
ATOM 821 C CA . PRO A 1 95 ? 25.405 1.970 18.824 1.00 9.25 93 PRO A CA 1
ATOM 822 C C . PRO A 1 95 ? 25.676 1.571 17.367 1.00 7.98 93 PRO A C 1
ATOM 823 O O . PRO A 1 95 ? 26.365 2.302 16.634 1.00 8.50 93 PRO A O 1
ATOM 827 N N . GLU A 1 96 ? 25.183 0.423 16.940 1.00 8.65 94 GLU A N 1
ATOM 828 C CA . GLU A 1 96 ? 25.382 -0.017 15.570 1.00 8.64 94 GLU A CA 1
ATOM 829 C C . GLU A 1 96 ? 24.676 0.923 14.603 1.00 8.15 94 GLU A C 1
ATOM 830 O O . GLU A 1 96 ? 25.211 1.293 13.552 1.00 9.27 94 GLU A O 1
ATOM 836 N N . GLU A 1 97 ? 23.509 1.394 14.858 1.00 8.69 95 GLU A N 1
ATOM 837 C CA . GLU A 1 97 ? 22.750 2.306 14.091 1.00 8.51 95 GLU A CA 1
ATOM 838 C C . GLU A 1 97 ? 23.432 3.669 14.116 1.00 7.61 95 GLU A C 1
ATOM 839 O O . GLU A 1 97 ? 23.469 4.354 13.093 1.00 8.75 95 GLU A O 1
ATOM 845 N N . ARG A 1 98 ? 23.976 4.085 15.249 1.00 7.78 96 ARG A N 1
ATOM 846 C CA . ARG A 1 98 ? 24.724 5.330 15.288 1.00 7.84 96 ARG A CA 1
ATOM 847 C C . ARG A 1 98 ? 25.916 5.258 14.364 1.00 7.74 96 ARG A C 1
ATOM 848 O O . ARG A 1 98 ? 26.180 6.204 13.614 1.00 8.54 96 ARG A O 1
ATOM 856 N N . GLU A 1 99 ? 26.645 4.153 14.380 1.00 7.47 97 GLU A N 1
ATOM 857 C CA . GLU A 1 99 ? 27.795 3.994 13.485 1.00 8.65 97 GLU A CA 1
ATOM 858 C C . GLU A 1 99 ? 27.364 4.037 12.047 1.00 8.23 97 GLU A C 1
ATOM 859 O O . GLU A 1 99 ? 28.057 4.600 11.197 1.00 9.62 97 GLU A O 1
ATOM 865 N N . GLU A 1 100 ? 26.246 3.411 11.719 1.00 8.54 98 GLU A N 1
ATOM 866 C CA . GLU A 1 100 ? 25.770 3.478 10.327 1.00 9.83 98 GLU A CA 1
ATOM 867 C C . GLU A 1 100 ? 25.553 4.906 9.881 1.00 8.53 98 GLU A C 1
ATOM 868 O O . GLU A 1 100 ? 25.938 5.318 8.744 1.00 9.51 98 GLU A O 1
ATOM 874 N N . TRP A 1 101 ? 24.908 5.732 10.723 1.00 8.31 99 TRP A N 1
ATOM 875 C CA . TRP A 1 101 ? 24.627 7.106 10.336 1.00 8.75 99 TRP A CA 1
ATOM 876 C C . TRP A 1 101 ? 25.924 7.927 10.248 1.00 7.87 99 TRP A C 1
ATOM 877 O O . TRP A 1 101 ? 26.120 8.669 9.300 1.00 9.03 99 TRP A O 1
ATOM 888 N N . THR A 1 102 ? 26.795 7.818 11.278 1.00 8.24 100 THR A N 1
ATOM 889 C CA . THR A 1 102 ? 28.005 8.653 11.264 1.00 8.63 100 THR A CA 1
ATOM 890 C C . THR A 1 102 ? 28.923 8.237 10.117 1.00 8.55 100 THR A C 1
ATOM 891 O O . THR A 1 102 ? 29.533 9.081 9.434 1.00 9.88 100 THR A O 1
ATOM 898 N N . THR A 1 103 ? 29.026 6.931 9.843 1.00 8.55 101 THR A N 1
ATOM 899 C CA . THR A 1 103 ? 29.861 6.539 8.704 1.00 9.45 101 THR A CA 1
ATOM 900 C C . THR A 1 103 ? 29.254 7.004 7.404 1.00 8.97 101 THR A C 1
ATOM 901 O O . THR A 1 103 ? 30.001 7.457 6.531 1.00 9.92 101 THR A O 1
ATOM 905 N N . ALA A 1 104 ? 27.952 6.932 7.217 1.00 8.66 102 ALA A N 1
ATOM 906 C CA . ALA A 1 104 ? 27.323 7.401 5.980 1.00 9.08 102 ALA A CA 1
ATOM 907 C C . ALA A 1 104 ? 27.601 8.878 5.751 1.00 8.19 102 ALA A C 1
ATOM 908 O O . ALA A 1 104 ? 27.956 9.327 4.657 1.00 9.00 102 ALA A O 1
ATOM 910 N N . ILE A 1 105 ? 27.412 9.672 6.815 1.00 8.24 103 ILE A N 1
ATOM 911 C CA . ILE A 1 105 ? 27.676 11.109 6.706 1.00 8.14 103 ILE A CA 1
ATOM 912 C C . ILE A 1 105 ? 29.146 11.370 6.372 1.00 8.17 103 ILE A C 1
ATOM 913 O O . ILE A 1 105 ? 29.444 12.193 5.489 1.00 8.70 103 ILE A O 1
ATOM 918 N N . GLN A 1 106 ? 30.053 10.681 7.047 1.00 8.32 104 GLN A N 1
ATOM 919 C CA . GLN A 1 106 ? 31.455 10.879 6.751 1.00 8.40 104 GLN A CA 1
ATOM 920 C C . GLN A 1 106 ? 31.794 10.487 5.309 1.00 8.97 104 GLN A C 1
ATOM 921 O O . GLN A 1 106 ? 32.618 11.121 4.670 1.00 9.43 104 GLN A O 1
ATOM 927 N N . THR A 1 107 ? 31.217 9.397 4.813 1.00 9.01 105 THR A N 1
ATOM 928 C CA . THR A 1 107 ? 31.472 8.958 3.450 1.00 10.22 105 THR A CA 1
ATOM 929 C C . THR A 1 107 ? 31.032 10.032 2.469 1.00 10.06 105 THR A C 1
ATOM 930 O O . THR A 1 107 ? 31.769 10.328 1.521 1.00 10.36 105 THR A O 1
ATOM 934 N N . VAL A 1 108 ? 29.876 10.629 2.686 1.00 9.35 106 VAL A N 1
ATOM 935 C CA . VAL A 1 108 ? 29.429 11.716 1.812 1.00 8.75 106 VAL A CA 1
ATOM 936 C C . VAL A 1 108 ? 30.371 12.888 1.894 1.00 8.55 106 VAL A C 1
ATOM 937 O O . VAL A 1 108 ? 30.781 13.430 0.877 1.00 9.65 106 VAL A O 1
ATOM 941 N N . ALA A 1 109 ? 30.769 13.287 3.115 1.00 8.63 107 ALA A N 1
ATOM 942 C CA . ALA A 1 109 ? 31.716 14.408 3.258 1.00 9.20 107 ALA A CA 1
ATOM 943 C C . ALA A 1 109 ? 33.015 14.093 2.545 1.00 9.11 107 ALA A C 1
ATOM 944 O O . ALA A 1 109 ? 33.598 15.002 1.895 1.00 10.13 107 ALA A O 1
ATOM 946 N N . ASP A 1 110 ? 33.508 12.873 2.666 1.00 9.45 108 ASP A N 1
ATOM 947 C CA . ASP A 1 110 ? 34.766 12.465 2.010 1.00 10.27 108 ASP A CA 1
ATOM 948 C C . ASP A 1 110 ? 34.637 12.577 0.493 1.00 10.94 108 ASP A C 1
ATOM 949 O O . ASP A 1 110 ? 35.573 13.013 -0.177 1.00 12.11 108 ASP A O 1
ATOM 954 N N . GLY A 1 111 ? 33.475 12.205 -0.052 1.00 11.08 109 GLY A N 1
ATOM 955 C CA . GLY A 1 111 ? 33.268 12.267 -1.496 1.00 11.06 109 GLY A CA 1
ATOM 956 C C . GLY A 1 111 ? 33.266 13.709 -1.958 1.00 11.65 109 GLY A C 1
ATOM 957 O O . GLY A 1 111 ? 33.788 14.046 -3.038 1.00 14.23 109 GLY A O 1
ATOM 958 N N . LEU A 1 112 ? 32.663 14.613 -1.198 1.00 11.04 110 LEU A N 1
ATOM 959 C CA . LEU A 1 112 ? 32.689 16.008 -1.537 1.00 12.59 110 LEU A CA 1
ATOM 960 C C . LEU A 1 112 ? 34.109 16.579 -1.499 1.00 13.61 110 LEU A C 1
ATOM 961 O O . LEU A 1 112 ? 34.449 17.407 -2.351 1.00 16.44 110 LEU A O 1
ATOM 966 N N . LYS A 1 113 ? 34.897 16.142 -0.525 1.00 12.59 111 LYS A N 1
ATOM 967 C CA . LYS A 1 113 ? 36.267 16.669 -0.479 1.00 15.06 111 LYS A CA 1
ATOM 968 C C . LYS A 1 113 ? 37.064 16.159 -1.662 1.00 17.18 111 LYS A C 1
ATOM 969 O O . LYS A 1 113 ? 37.862 16.884 -2.276 1.00 20.76 111 LYS A O 1
ATOM 975 N N . LYS A 1 114 ? 36.894 14.896 -2.062 1.00 16.01 112 LYS A N 1
ATOM 976 C CA . LYS A 1 114 ? 37.556 14.404 -3.252 1.00 18.47 112 LYS A CA 1
ATOM 977 C C . LYS A 1 114 ? 37.145 15.141 -4.525 1.00 18.69 112 LYS A C 1
ATOM 978 O O . LYS A 1 114 ? 37.979 15.453 -5.387 1.00 21.08 112 LYS A O 1
ATOM 984 N N . GLN A 1 115 ? 35.861 15.445 -4.655 1.00 17.19 113 GLN A N 1
ATOM 985 C CA . GLN A 1 115 ? 35.414 16.296 -5.762 1.00 19.54 113 GLN A CA 1
ATOM 986 C C . GLN A 1 115 ? 36.132 17.634 -5.787 1.00 23.61 113 GLN A C 1
ATOM 987 O O . GLN A 1 115 ? 36.511 18.114 -6.872 1.00 24.77 113 GLN A O 1
ATOM 998 N N . GLU A 1 116 ? 36.328 18.230 -4.621 1.00 25.14 114 GLU A N 1
ATOM 999 C CA . GLU A 1 116 ? 37.017 19.526 -4.543 1.00 28.34 114 GLU A CA 1
ATOM 1000 C C . GLU A 1 116 ? 38.446 19.359 -4.996 1.00 29.48 114 GLU A C 1
ATOM 1001 O O . GLU A 1 116 ? 39.047 20.127 -5.723 1.00 38.41 114 GLU A O 1
ATOM 1007 N N . GLU A 1 117 ? 39.060 18.255 -4.558 1.00 28.83 115 GLU A N 1
ATOM 1008 C CA . GLU A 1 117 ? 40.465 18.064 -4.884 1.00 34.47 115 GLU A CA 1
ATOM 1009 C C . GLU A 1 117 ? 40.573 17.879 -6.398 1.00 34.62 115 GLU A C 1
ATOM 1010 O O . GLU A 1 117 ? 41.578 18.279 -7.002 1.00 41.92 115 GLU A O 1
ATOM 1016 N N . GLU A 1 118 ? 39.524 17.274 -6.992 1.00 30.46 116 GLU A N 1
ATOM 1017 C CA . GLU A 1 118 ? 39.732 16.907 -8.404 1.00 35.06 116 GLU A CA 1
ATOM 1018 C C . GLU A 1 118 ? 39.418 18.098 -9.294 1.00 31.50 116 GLU A C 1
ATOM 1019 O O . GLU A 1 118 ? 38.794 19.047 -8.775 1.00 38.72 116 GLU A O 1
ATOM 1025 N N . GLU A 1 119 ? 39.795 18.068 -10.477 1.00 30.80 117 GLU A N 1
#

Secondary structure (P-SEA, 3-state):
ccccccccbbbbbbbbbcccbbbbbbbbbbccccbbbbbccccccaaaaacccbbbbccbbbbbbbcccccbbbbbbbbcccbbbbbbbbcccaaaaaaaaaaaaaaaaaaaaaaac

B-factor: mean 14.84, std 8.46, range [6.09, 58.81]

CATH classification: 2.30.29.30

Sequence (117 aa):
SMSDVAIVKEGWLHKRGEYIKTWRPRYFLLKNDGTFIGYKERPQDVDQREAPLNNFSVAQCQLMKTERPRPNTFIIRCLQWTTVIERTFHVETPEEREEWTTAIQTVADGLKKQEEE